Protein AF-A0A060CKM5-F1 (afdb_monomer)

pLDDT: mean 97.07, std 2.88, range [75.06, 98.69]

Sequence (96 aa):
MFFTRTRVTTFTFEQIRKARPSRLYLYQDGPREGRKDDIENIKRCRNQIESMIDWDCEVHRLYQDKNFGCDPSEYISQKWMFETESKGIIIEDDDV

Mean predicted aligned error: 2.18 Å

Solvent-accessible surface area (backbone atoms only — not comparable to full-atom values): 5583 Å² total; per-residue (Å²): 65,42,56,55,55,39,74,50,33,49,58,38,45,53,55,50,54,73,67,56,56,60,64,46,76,49,34,32,61,19,37,51,90,93,40,72,64,37,56,57,31,32,50,53,24,52,52,53,59,60,72,62,65,84,66,85,52,50,78,46,78,49,74,43,89,46,50,58,51,74,76,53,43,56,60,53,50,52,52,60,52,52,76,78,40,96,75,86,84,89,56,53,31,77,63,130

Foldseek 3Di:
DEFQPQVLLLVQLVVVLVVLDQEEEAEYFADEPPCPSRVVSRVNSVVSSVVSNPDNHHYHYDYYNYGPPPPPSVVVSVVVVVVPDPDDDDDYSNDD

Secondary structure (DSSP, 8-state):
-B-S-HHHHHHHHHHHHHH--SEEEEEEPPPPTT-HHHHHHHHHHHHHHHHT--SS-EEEEEE-SS---HHHHHHHHHHHHHTT-S------TT--

Radius of gyration: 12.96 Å; Cα contacts (8 Å, |Δi|>4): 118; chains: 1; bounding box: 32×22×36 Å

Nearest PDB structures (foldseek):
  3gep-assembly1_A-2  TM=4.434E-01  e=6.538E-01  Homo sapiens
  6ier-assembly1_A  TM=6.111E-01  e=6.029E+00  uncultured bacterium
  4rao-assembly1_A  TM=5.314E-01  e=5.291E+00  Homo sapiens
  1t34-assembly1_B  TM=3.629E-01  e=7.335E+00  Rattus norvegicus

Organism: NCBI:txid512312

Structure (mmCIF, N/CA/C/O backbone):
data_AF-A0A060CKM5-F1
#
_entry.id   AF-A0A060CKM5-F1
#
loop_
_atom_site.group_PDB
_atom_site.id
_atom_site.type_symbol
_atom_site.label_atom_id
_atom_site.label_alt_id
_atom_site.label_comp_id
_atom_site.label_asym_id
_atom_site.label_entity_id
_atom_site.label_seq_id
_atom_site.pdbx_PDB_ins_code
_atom_site.Cartn_x
_atom_site.Cartn_y
_atom_site.Cartn_z
_atom_site.occupancy
_atom_site.B_iso_or_equiv
_atom_site.auth_seq_id
_atom_site.auth_comp_id
_atom_site.auth_asym_id
_atom_site.auth_atom_id
_atom_site.pdbx_PDB_model_num
ATOM 1 N N . MET A 1 1 ? -2.073 -5.249 -0.052 1.00 93.31 1 MET A N 1
ATOM 2 C CA . MET A 1 1 ? -0.862 -5.232 -0.895 1.00 93.31 1 MET A CA 1
ATOM 3 C C . MET A 1 1 ? -1.287 -5.183 -2.347 1.00 93.31 1 MET A C 1
ATOM 5 O O . MET A 1 1 ? -2.265 -5.831 -2.674 1.00 93.31 1 MET A O 1
ATOM 9 N N . PHE A 1 2 ? -0.632 -4.395 -3.199 1.00 97.44 2 PHE A N 1
ATOM 10 C CA . PHE A 1 2 ? -0.965 -4.353 -4.627 1.00 97.44 2 PHE A CA 1
ATOM 11 C C . PHE A 1 2 ? 0.243 -3.991 -5.494 1.00 97.44 2 PHE A C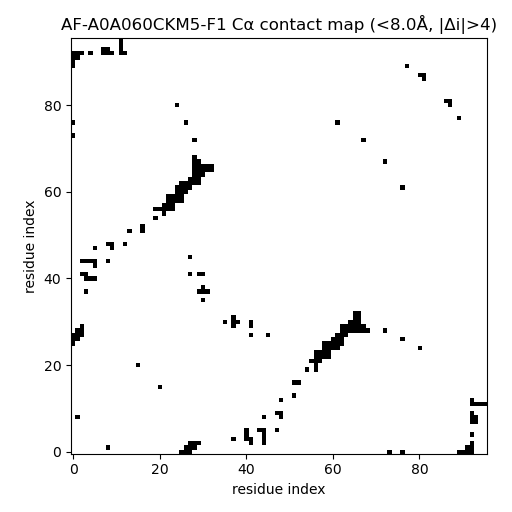 1
ATOM 13 O O . PHE A 1 2 ? 1.268 -3.538 -4.988 1.00 97.44 2 PHE A O 1
ATOM 20 N N . PHE A 1 3 ? 0.123 -4.171 -6.813 1.00 97.50 3 PHE A N 1
ATOM 21 C CA . PHE A 1 3 ? 1.175 -3.809 -7.767 1.00 97.50 3 PHE A CA 1
ATOM 22 C C . PHE A 1 3 ? 0.633 -3.006 -8.961 1.00 97.50 3 PHE A C 1
ATOM 24 O O . PHE A 1 3 ? 0.331 -1.822 -8.816 1.00 97.50 3 PHE A O 1
ATOM 31 N N . THR A 1 4 ? 0.501 -3.608 -10.148 1.00 97.50 4 THR A N 1
ATOM 32 C CA . THR A 1 4 ? 0.165 -2.905 -11.407 1.00 97.50 4 THR A CA 1
ATOM 33 C C . THR A 1 4 ? -1.231 -3.211 -11.955 1.00 97.50 4 THR A C 1
ATOM 35 O O . THR A 1 4 ? -1.656 -2.600 -12.942 1.00 97.50 4 THR A O 1
ATOM 38 N N . ARG A 1 5 ? -1.974 -4.143 -11.344 1.00 97.25 5 ARG A N 1
ATOM 39 C CA . ARG A 1 5 ? -3.226 -4.699 -11.884 1.00 97.25 5 ARG A CA 1
ATOM 40 C C . ARG A 1 5 ? -4.455 -3.847 -11.551 1.00 97.25 5 ARG A C 1
ATOM 42 O O . ARG A 1 5 ? -5.410 -4.361 -10.983 1.00 97.25 5 ARG A O 1
ATOM 49 N N . THR A 1 6 ? -4.487 -2.584 -11.996 1.00 98.12 6 THR A N 1
ATOM 50 C CA . THR A 1 6 ? -5.544 -1.600 -11.658 1.00 98.12 6 THR A CA 1
ATOM 51 C C . THR A 1 6 ? -6.954 -2.194 -11.599 1.00 98.12 6 THR A C 1
ATOM 53 O O . THR A 1 6 ? -7.622 -2.060 -10.587 1.00 98.12 6 THR A O 1
ATOM 56 N N . ARG A 1 7 ? -7.403 -2.893 -12.653 1.00 97.81 7 ARG A N 1
ATOM 57 C CA . ARG A 1 7 ? -8.765 -3.451 -12.709 1.00 97.81 7 ARG A CA 1
ATOM 58 C C . ARG A 1 7 ? -9.039 -4.482 -11.608 1.00 97.81 7 ARG A C 1
ATOM 60 O O . ARG A 1 7 ? -10.130 -4.481 -11.052 1.00 97.81 7 ARG A O 1
ATOM 67 N N . VAL A 1 8 ? -8.080 -5.370 -11.346 1.00 97.69 8 VAL A N 1
ATOM 68 C CA . VAL A 1 8 ? -8.217 -6.434 -10.340 1.00 97.69 8 VAL A CA 1
ATOM 69 C C . VAL A 1 8 ? -8.172 -5.812 -8.949 1.00 97.69 8 VAL A C 1
ATOM 71 O O . VAL A 1 8 ? -9.120 -5.974 -8.189 1.00 97.69 8 VAL A O 1
ATOM 74 N N . THR A 1 9 ? -7.180 -4.951 -8.697 1.00 98.00 9 THR A N 1
ATOM 75 C CA . THR A 1 9 ? -7.051 -4.223 -7.430 1.00 98.00 9 THR A CA 1
ATOM 76 C C . THR A 1 9 ? -8.304 -3.407 -7.109 1.00 98.00 9 THR A C 1
ATOM 78 O O . THR A 1 9 ? -8.751 -3.398 -5.969 1.00 98.00 9 THR A O 1
ATOM 81 N N . THR A 1 10 ? -8.919 -2.749 -8.101 1.00 98.25 10 THR A N 1
ATOM 82 C CA . THR A 1 10 ? -10.180 -2.015 -7.911 1.00 98.25 10 THR A CA 1
ATOM 83 C C . THR A 1 10 ? -11.308 -2.927 -7.438 1.00 98.25 10 THR A C 1
ATOM 85 O O . THR A 1 10 ? -12.055 -2.536 -6.549 1.00 98.25 10 THR A O 1
ATOM 88 N N . PHE A 1 11 ? -11.433 -4.137 -7.986 1.00 97.75 11 PHE A N 1
ATOM 89 C CA . PHE A 1 11 ? -12.504 -5.058 -7.605 1.00 97.75 11 PHE A CA 1
ATOM 90 C C . PHE A 1 11 ? -12.400 -5.494 -6.138 1.00 97.75 11 PHE A C 1
ATOM 92 O O . PHE A 1 11 ? -13.393 -5.435 -5.407 1.00 97.75 11 PHE A O 1
ATOM 99 N N . THR A 1 12 ? -11.199 -5.865 -5.692 1.00 97.81 12 THR A N 1
ATOM 100 C CA . THR A 1 12 ? -10.949 -6.212 -4.287 1.00 97.81 12 THR A CA 1
ATOM 101 C C . THR A 1 12 ? -11.112 -4.987 -3.384 1.00 97.81 12 THR A C 1
ATOM 103 O O . THR A 1 12 ? -11.770 -5.055 -2.343 1.00 97.81 12 THR A O 1
ATOM 106 N N . PHE A 1 13 ? -10.621 -3.819 -3.813 1.00 98.25 13 PHE A N 1
ATOM 107 C CA . PHE A 1 13 ? -10.732 -2.587 -3.031 1.00 98.25 13 PHE A CA 1
ATOM 108 C C . PHE A 1 13 ? -12.173 -2.090 -2.871 1.00 98.25 13 PHE A C 1
ATOM 110 O O . PHE A 1 13 ? -12.489 -1.501 -1.842 1.00 98.25 13 PHE A O 1
ATOM 117 N N . GLU A 1 14 ? -13.083 -2.375 -3.810 1.00 98.19 14 GLU A N 1
ATOM 118 C CA . GLU A 1 14 ? -14.515 -2.100 -3.613 1.00 98.19 14 GLU A CA 1
ATOM 119 C C . GLU A 1 14 ? -15.085 -2.838 -2.390 1.00 98.19 14 GLU A C 1
ATOM 121 O O . GLU A 1 14 ? -15.945 -2.300 -1.692 1.00 98.19 14 GLU A O 1
ATOM 126 N N . GLN A 1 15 ? -14.607 -4.048 -2.070 1.00 97.81 15 GLN A N 1
ATOM 127 C CA . GLN A 1 15 ? -15.061 -4.746 -0.859 1.00 97.81 15 GLN A CA 1
ATOM 128 C C . GLN A 1 15 ? -14.489 -4.104 0.408 1.00 97.81 15 GLN A C 1
ATOM 130 O O . GLN A 1 15 ? -15.215 -3.916 1.384 1.00 97.81 15 GLN A O 1
ATOM 135 N N . ILE A 1 16 ? -13.222 -3.684 0.368 1.00 98.00 16 ILE A N 1
ATOM 136 C CA . ILE A 1 16 ? -12.584 -2.934 1.460 1.00 98.00 16 ILE A CA 1
ATOM 137 C C . ILE A 1 16 ? -13.335 -1.618 1.706 1.00 98.00 16 ILE A C 1
ATOM 139 O O . ILE A 1 16 ? -13.677 -1.295 2.844 1.00 98.00 16 ILE A O 1
ATOM 143 N N . ARG A 1 17 ? -13.675 -0.891 0.637 1.00 98.31 17 ARG A N 1
ATOM 144 C CA . ARG A 1 17 ? -14.446 0.355 0.693 1.00 98.31 17 ARG A CA 1
ATOM 145 C C . ARG A 1 17 ? -15.824 0.159 1.317 1.00 98.31 17 ARG A C 1
ATOM 147 O O . ARG A 1 17 ? -16.238 0.997 2.109 1.00 98.31 17 ARG A O 1
ATOM 154 N N . LYS A 1 18 ? -16.526 -0.945 1.034 1.00 98.25 18 LYS A N 1
ATOM 155 C CA . LYS A 1 18 ? -17.804 -1.265 1.706 1.00 98.25 18 LYS A CA 1
ATOM 156 C C . LYS A 1 18 ? -17.641 -1.460 3.214 1.00 98.25 18 LYS A C 1
ATOM 158 O O . LYS A 1 18 ? -18.531 -1.072 3.965 1.00 98.25 18 LYS A O 1
ATOM 163 N N . ALA A 1 19 ? -16.527 -2.052 3.647 1.00 98.12 19 ALA A N 1
ATOM 164 C CA . ALA A 1 19 ? -16.229 -2.269 5.061 1.00 98.12 19 ALA A CA 1
ATOM 165 C C . ALA A 1 19 ? -15.800 -0.986 5.796 1.00 98.12 19 ALA A C 1
ATOM 167 O O . ALA A 1 19 ? -15.928 -0.928 7.017 1.00 98.12 19 ALA A O 1
ATOM 168 N N . ARG A 1 20 ? -15.334 0.040 5.065 1.00 98.44 20 ARG A N 1
ATOM 169 C CA . ARG A 1 20 ? -14.958 1.370 5.585 1.00 98.44 20 ARG A CA 1
ATOM 170 C C . ARG A 1 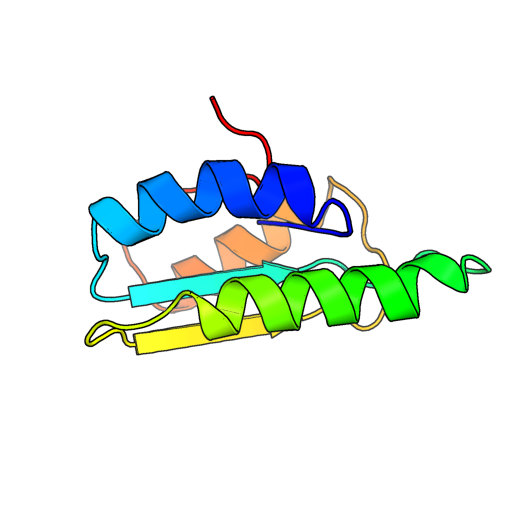20 ? -14.016 1.293 6.801 1.00 98.44 20 ARG A C 1
ATOM 172 O O . ARG A 1 20 ? -14.354 1.817 7.864 1.00 98.44 20 ARG A O 1
ATOM 179 N N . PRO A 1 21 ? -12.855 0.621 6.691 1.00 98.12 21 PRO A N 1
ATOM 180 C CA . PRO A 1 21 ? -11.915 0.532 7.805 1.00 98.12 21 PRO A CA 1
ATOM 181 C C . PRO A 1 21 ? -11.453 1.929 8.232 1.00 98.12 21 PRO A C 1
ATOM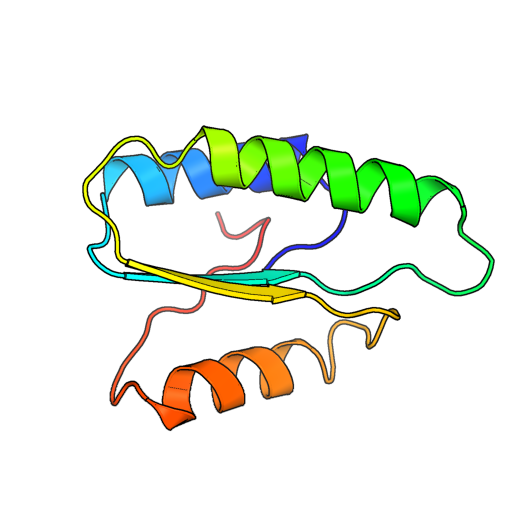 183 O O . PRO A 1 21 ? -11.199 2.782 7.388 1.00 98.12 21 PRO A O 1
ATOM 186 N N . SER A 1 22 ? -11.307 2.164 9.535 1.00 97.94 22 SER A N 1
ATOM 187 C CA . SER A 1 22 ? -10.827 3.453 10.056 1.00 97.94 22 SER A CA 1
ATOM 188 C C . SER A 1 22 ? -9.342 3.701 9.784 1.00 97.94 22 SER A C 1
ATOM 190 O O . SER A 1 22 ? -8.896 4.844 9.852 1.00 97.94 22 SER A O 1
ATOM 192 N N . ARG A 1 23 ? -8.576 2.643 9.483 1.00 98.44 23 ARG A N 1
ATOM 193 C CA . ARG A 1 23 ? -7.157 2.705 9.123 1.00 98.44 23 ARG A CA 1
ATOM 194 C C . ARG A 1 23 ? -6.863 1.842 7.909 1.00 98.44 23 ARG A C 1
ATOM 196 O O . ARG A 1 23 ? -7.303 0.695 7.839 1.00 98.44 23 ARG A O 1
ATOM 203 N N . L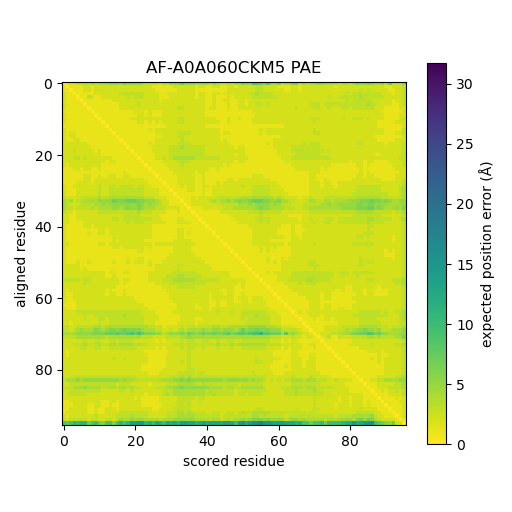EU A 1 24 ? -6.065 2.372 6.993 1.00 98.56 24 LEU A N 1
ATOM 204 C CA . LEU A 1 24 ? -5.555 1.659 5.830 1.00 98.56 24 LEU A CA 1
ATOM 205 C C . LEU A 1 24 ? -4.038 1.770 5.750 1.00 98.56 24 LEU A C 1
ATOM 207 O O . LEU A 1 24 ? -3.473 2.855 5.867 1.00 98.56 24 LEU A O 1
ATOM 211 N N . TYR A 1 25 ? -3.398 0.641 5.461 1.00 98.62 25 TYR A N 1
ATOM 212 C CA . TYR A 1 25 ? -1.969 0.546 5.182 1.00 98.62 25 TYR A CA 1
ATOM 213 C C . TYR A 1 25 ? -1.786 0.134 3.719 1.00 98.62 25 TYR A C 1
ATOM 215 O O . TYR A 1 25 ? -1.903 -1.035 3.349 1.00 98.62 25 TYR A O 1
ATOM 223 N N . LEU A 1 26 ? -1.546 1.121 2.857 1.00 98.62 26 LEU A N 1
ATOM 224 C CA . LEU A 1 26 ? -1.378 0.918 1.424 1.00 98.62 26 LEU A CA 1
ATOM 225 C C . LEU A 1 26 ? 0.087 0.612 1.114 1.00 98.62 26 LEU A C 1
ATOM 227 O O . LEU A 1 26 ? 0.927 1.511 1.073 1.00 98.62 26 LEU A O 1
ATOM 231 N N . TYR A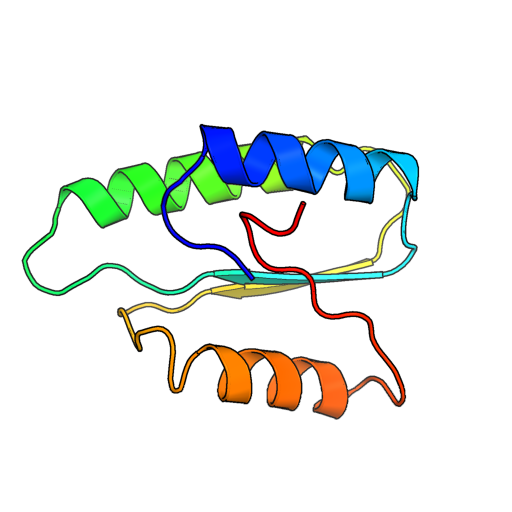 1 27 ? 0.379 -0.662 0.869 1.00 98.50 27 TYR A N 1
ATOM 232 C CA . TYR A 1 27 ? 1.665 -1.103 0.340 1.00 98.50 27 TYR A CA 1
ATOM 233 C C . TYR A 1 27 ? 1.569 -1.361 -1.163 1.00 98.50 27 TYR A C 1
ATOM 235 O O . TYR A 1 27 ? 0.731 -2.166 -1.592 1.00 98.50 27 TYR A O 1
ATOM 243 N N . GLN A 1 28 ? 2.461 -0.738 -1.936 1.00 98.38 28 GLN A N 1
ATOM 244 C CA . GLN A 1 28 ? 2.617 -1.015 -3.362 1.00 98.38 28 GLN A CA 1
ATOM 245 C C . GLN A 1 28 ? 4.085 -1.237 -3.718 1.00 98.38 28 GLN A C 1
ATOM 247 O O . GLN A 1 28 ? 4.931 -0.389 -3.420 1.00 98.38 28 GLN A O 1
ATOM 252 N N . ASP A 1 29 ? 4.365 -2.355 -4.386 1.00 97.94 29 ASP A N 1
ATOM 253 C CA . ASP A 1 29 ? 5.708 -2.655 -4.878 1.00 97.94 29 ASP A CA 1
ATOM 254 C C . ASP A 1 29 ? 6.106 -1.725 -6.046 1.00 97.94 29 ASP A C 1
ATOM 256 O O . ASP A 1 29 ? 5.259 -1.090 -6.687 1.00 97.94 29 ASP A O 1
ATOM 260 N N . GLY A 1 30 ? 7.408 -1.604 -6.294 1.00 97.75 30 GLY A N 1
ATOM 261 C CA . GLY A 1 30 ? 7.976 -0.659 -7.247 1.00 97.75 30 GLY A CA 1
ATOM 262 C C . GLY A 1 30 ? 8.157 -1.249 -8.647 1.00 97.75 30 GLY A C 1
ATOM 263 O O . GLY A 1 30 ? 7.951 -2.447 -8.862 1.00 97.75 30 GLY A O 1
ATOM 264 N N . PRO A 1 31 ? 8.549 -0.422 -9.630 1.00 98.00 31 PRO A N 1
ATOM 265 C CA . PRO A 1 31 ? 8.701 -0.851 -11.014 1.00 98.00 31 PRO A CA 1
ATOM 266 C C . PRO A 1 31 ? 9.808 -1.896 -11.164 1.00 98.00 31 PRO A C 1
ATOM 268 O O . PRO A 1 31 ? 10.867 -1.798 -10.535 1.00 98.00 31 PRO A O 1
ATOM 271 N N . ARG A 1 32 ? 9.581 -2.893 -12.024 1.00 97.75 32 ARG A N 1
ATOM 272 C CA . ARG A 1 32 ? 10.617 -3.865 -12.389 1.00 97.75 32 ARG A CA 1
ATOM 273 C C . ARG A 1 32 ? 11.646 -3.197 -13.290 1.00 97.75 32 ARG A C 1
ATOM 275 O O . ARG A 1 32 ? 11.312 -2.362 -14.135 1.00 97.75 32 ARG A O 1
ATOM 282 N N . GLU A 1 33 ? 12.904 -3.587 -13.133 1.00 96.19 33 GLU A N 1
ATOM 283 C CA . GLU A 1 33 ? 13.991 -3.047 -13.944 1.00 96.19 33 GLU A CA 1
ATOM 284 C C . GLU A 1 33 ? 13.710 -3.258 -15.443 1.00 96.19 33 GLU A C 1
ATOM 286 O O . GLU A 1 33 ? 13.294 -4.331 -15.883 1.00 96.19 33 GLU A O 1
ATOM 291 N N . GLY A 1 34 ? 13.860 -2.195 -16.236 1.00 95.06 34 GLY A N 1
ATOM 292 C CA . GLY A 1 34 ? 13.590 -2.217 -17.677 1.00 95.06 34 GLY A CA 1
ATOM 293 C C . GLY A 1 34 ? 12.107 -2.211 -18.088 1.00 95.06 34 GLY A C 1
ATOM 294 O O . GLY A 1 34 ? 11.820 -2.117 -19.283 1.00 95.06 34 GLY A O 1
ATOM 295 N N . ARG A 1 35 ? 11.148 -2.250 -17.150 1.00 96.50 35 ARG A N 1
ATOM 296 C CA . ARG A 1 35 ? 9.699 -2.243 -17.439 1.00 96.50 35 ARG A CA 1
ATOM 297 C C . ARG A 1 35 ? 9.099 -0.846 -17.309 1.00 96.50 35 ARG A C 1
ATOM 299 O O . ARG A 1 35 ? 8.578 -0.452 -16.272 1.00 96.50 35 ARG A O 1
ATOM 306 N N . LYS A 1 36 ? 9.156 -0.074 -18.398 1.00 94.50 36 LYS A N 1
ATOM 307 C CA . LYS A 1 36 ? 8.622 1.303 -18.434 1.00 94.50 36 LYS A CA 1
ATOM 308 C C . LYS A 1 36 ? 7.107 1.372 -18.212 1.00 94.50 36 LYS A C 1
ATOM 310 O O . LYS A 1 36 ? 6.617 2.367 -17.689 1.00 94.50 36 LYS A O 1
ATOM 315 N N . ASP A 1 37 ? 6.381 0.327 -18.605 1.00 97.31 37 ASP A N 1
ATOM 316 C CA . ASP A 1 37 ? 4.938 0.198 -18.403 1.00 97.31 37 ASP A CA 1
ATOM 317 C C . ASP A 1 37 ? 4.561 0.114 -16.919 1.00 97.31 37 ASP A C 1
ATOM 319 O O . ASP A 1 37 ? 3.500 0.611 -16.539 1.00 97.31 37 ASP A O 1
ATOM 323 N N . ASP A 1 38 ? 5.434 -0.437 -16.069 1.00 98.00 38 ASP A N 1
ATOM 324 C CA . ASP A 1 38 ? 5.186 -0.493 -14.627 1.00 98.00 38 ASP A CA 1
ATOM 325 C C . ASP A 1 38 ? 5.056 0.907 -14.029 1.00 98.00 38 ASP A C 1
ATOM 327 O O . ASP A 1 38 ? 4.165 1.121 -13.221 1.00 98.00 38 ASP A O 1
ATOM 331 N N . ILE A 1 39 ? 5.861 1.882 -14.459 1.00 96.75 39 ILE A N 1
ATOM 332 C CA . ILE A 1 39 ? 5.815 3.254 -13.923 1.00 96.75 39 ILE A CA 1
ATOM 333 C C . ILE A 1 39 ? 4.409 3.850 -14.085 1.00 96.75 39 ILE A C 1
ATOM 335 O O . ILE A 1 39 ? 3.823 4.364 -13.129 1.00 96.75 39 ILE A O 1
ATOM 339 N N . GLU A 1 40 ? 3.845 3.738 -15.289 1.00 97.62 40 GLU A N 1
ATOM 340 C CA . GLU A 1 40 ? 2.509 4.258 -15.583 1.00 97.62 40 GLU A CA 1
ATOM 341 C C . GLU A 1 40 ? 1.415 3.415 -14.914 1.00 97.62 40 GLU A C 1
ATOM 343 O O . GLU A 1 40 ? 0.481 3.953 -14.319 1.00 97.62 40 GLU A O 1
ATOM 348 N N . ASN A 1 41 ? 1.535 2.086 -14.946 1.00 98.31 41 ASN A N 1
ATOM 349 C CA . ASN A 1 41 ? 0.538 1.193 -14.359 1.00 98.31 41 ASN A CA 1
ATOM 350 C C . ASN A 1 41 ? 0.482 1.302 -12.824 1.00 98.31 41 ASN A C 1
ATOM 352 O O . ASN A 1 41 ? -0.614 1.298 -12.261 1.00 98.31 41 ASN A O 1
ATOM 356 N N . ILE A 1 42 ? 1.632 1.443 -12.155 1.00 98.50 42 ILE A N 1
ATOM 357 C CA . ILE A 1 42 ? 1.749 1.698 -10.711 1.00 98.50 42 ILE A CA 1
ATOM 358 C C . ILE A 1 42 ? 1.028 2.995 -10.378 1.00 98.50 42 ILE A C 1
ATOM 360 O O . ILE A 1 42 ? 0.145 2.991 -9.521 1.00 98.50 42 ILE A O 1
ATOM 364 N N . LYS A 1 43 ? 1.361 4.085 -11.084 1.00 98.19 43 LYS A N 1
ATOM 365 C CA . LYS A 1 43 ? 0.760 5.406 -10.868 1.00 98.19 43 LYS A CA 1
ATOM 366 C C . LYS A 1 43 ? -0.752 5.371 -11.066 1.00 98.19 43 LYS A C 1
ATOM 368 O O . LYS A 1 43 ? -1.489 5.864 -10.217 1.00 98.19 43 LYS A O 1
ATOM 373 N N . ARG A 1 44 ? -1.224 4.740 -12.144 1.00 98.50 44 ARG A N 1
ATOM 374 C CA . ARG A 1 44 ? -2.656 4.570 -12.413 1.00 98.50 44 ARG A CA 1
ATOM 375 C C . ARG A 1 44 ? -3.349 3.778 -11.307 1.00 98.50 44 ARG A C 1
ATOM 377 O O . ARG A 1 44 ? -4.404 4.194 -10.842 1.00 98.50 44 ARG A O 1
ATOM 384 N N . CYS A 1 45 ? -2.764 2.660 -10.877 1.00 98.38 45 CYS A N 1
ATOM 385 C CA . CYS A 1 45 ? -3.317 1.841 -9.801 1.00 98.38 45 CYS A CA 1
ATO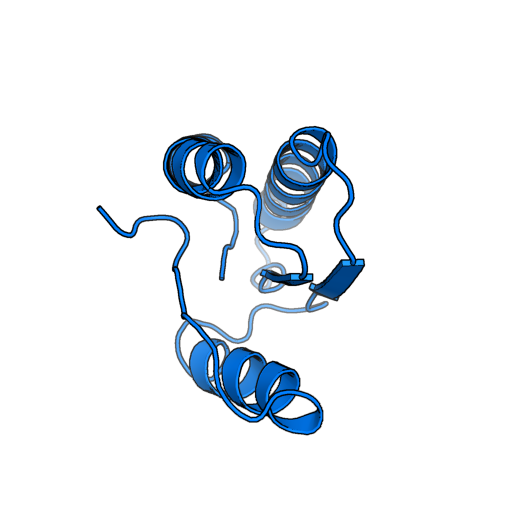M 386 C C . CYS A 1 45 ? -3.392 2.623 -8.483 1.00 98.38 45 CYS A C 1
ATOM 388 O O . CYS A 1 45 ? -4.438 2.651 -7.847 1.00 98.38 45 CYS A O 1
ATOM 390 N N . ARG A 1 46 ? -2.315 3.324 -8.123 1.00 97.94 46 ARG A N 1
ATOM 391 C CA . ARG A 1 46 ? -2.212 4.142 -6.911 1.00 97.94 46 ARG A CA 1
ATOM 392 C C . ARG A 1 46 ? -3.265 5.251 -6.892 1.00 97.94 46 ARG A C 1
ATOM 394 O O . ARG A 1 46 ? -4.039 5.342 -5.947 1.00 97.94 46 ARG A O 1
ATOM 401 N N . ASN A 1 47 ? -3.368 6.015 -7.980 1.00 98.56 47 ASN A N 1
ATOM 402 C CA . ASN A 1 47 ? -4.369 7.073 -8.122 1.00 98.56 47 ASN A CA 1
ATOM 403 C C . ASN A 1 47 ? -5.800 6.531 -8.026 1.00 98.56 47 ASN A C 1
ATOM 405 O O . ASN A 1 47 ? -6.632 7.133 -7.353 1.00 98.56 47 ASN A O 1
ATOM 409 N N . GLN A 1 48 ? -6.083 5.394 -8.674 1.00 98.69 48 GLN A N 1
ATOM 410 C CA . GLN A 1 48 ? -7.403 4.770 -8.621 1.00 98.69 48 GLN A CA 1
ATOM 411 C C . GLN A 1 48 ? -7.773 4.389 -7.184 1.00 98.69 48 GLN A C 1
ATOM 413 O O . GLN A 1 48 ? -8.835 4.784 -6.715 1.00 98.69 48 GLN A O 1
ATOM 418 N N . ILE A 1 49 ? -6.894 3.675 -6.477 1.00 98.50 49 ILE A N 1
ATOM 419 C CA . ILE A 1 49 ? -7.149 3.219 -5.105 1.00 98.50 49 ILE A CA 1
ATOM 420 C C . ILE A 1 49 ? -7.307 4.394 -4.145 1.00 98.50 49 ILE A C 1
ATOM 422 O O . ILE A 1 49 ? -8.272 4.431 -3.389 1.00 98.50 49 ILE A O 1
ATOM 426 N N . GLU A 1 50 ? -6.429 5.395 -4.218 1.00 98.44 50 GLU A N 1
ATOM 427 C CA . GLU A 1 50 ? -6.542 6.572 -3.354 1.00 98.44 50 GLU A CA 1
ATOM 428 C C . GLU A 1 50 ? -7.819 7.379 -3.628 1.00 98.44 50 GLU A C 1
ATOM 430 O O . GLU A 1 50 ? -8.448 7.852 -2.687 1.00 98.44 50 GLU A O 1
ATOM 435 N N . SER A 1 51 ? -8.262 7.476 -4.888 1.00 98.56 51 SER A N 1
ATOM 436 C CA . SER A 1 51 ? -9.507 8.181 -5.238 1.00 98.56 51 SER A CA 1
ATOM 437 C C . SER A 1 51 ? -10.782 7.499 -4.730 1.00 98.56 51 SER A C 1
ATOM 439 O O . SER A 1 51 ? -11.828 8.137 -4.645 1.00 98.56 51 SER A O 1
ATOM 441 N N . MET A 1 52 ? -10.710 6.205 -4.405 1.00 98.50 52 MET A N 1
ATOM 442 C CA . MET A 1 52 ? -11.837 5.432 -3.881 1.00 98.50 52 MET A CA 1
ATOM 443 C C . MET A 1 52 ? -12.003 5.584 -2.366 1.00 98.50 52 MET A C 1
ATOM 445 O O . MET A 1 52 ? -13.000 5.109 -1.827 1.00 98.50 52 MET A O 1
ATOM 449 N N . ILE A 1 53 ? -11.048 6.216 -1.676 1.00 98.62 53 ILE A N 1
ATOM 450 C CA . ILE A 1 53 ? -11.108 6.445 -0.230 1.00 98.62 53 ILE A CA 1
ATOM 451 C C . ILE A 1 53 ? -11.943 7.697 0.034 1.00 98.62 53 ILE A C 1
ATOM 453 O O . ILE A 1 53 ? -11.439 8.816 0.053 1.00 98.62 53 ILE A O 1
ATOM 457 N N . ASP A 1 54 ? -13.245 7.492 0.208 1.00 98.31 54 ASP A N 1
ATOM 458 C CA . ASP A 1 54 ? -14.258 8.540 0.355 1.00 98.31 54 ASP A CA 1
ATOM 459 C C . ASP A 1 54 ? -14.964 8.525 1.722 1.00 98.31 54 ASP A C 1
ATOM 461 O O . ASP A 1 54 ? -16.091 9.004 1.875 1.00 98.31 54 ASP A O 1
ATOM 465 N N . TRP A 1 55 ? -14.311 7.958 2.734 1.00 98.56 55 TRP A N 1
ATOM 466 C CA . TRP A 1 55 ? -14.784 7.921 4.116 1.00 98.56 55 TRP A CA 1
ATOM 467 C C . TRP A 1 55 ? -13.685 8.388 5.076 1.00 98.56 55 TRP A C 1
ATOM 469 O O . TRP A 1 55 ? -12.527 8.523 4.683 1.00 98.56 55 TRP A O 1
ATOM 479 N N . ASP A 1 56 ? -14.052 8.654 6.332 1.00 98.44 56 ASP A N 1
ATOM 480 C CA . ASP A 1 56 ? -13.089 9.030 7.369 1.00 98.44 56 ASP A CA 1
ATOM 481 C C . ASP A 1 56 ? -12.143 7.855 7.658 1.00 98.44 56 ASP A C 1
ATOM 483 O O . ASP A 1 56 ? -12.552 6.826 8.204 1.00 98.44 56 ASP A O 1
ATOM 487 N N . CYS A 1 57 ? -10.900 7.987 7.201 1.00 98.50 57 CYS A N 1
ATOM 488 C CA . CYS A 1 57 ? -9.897 6.935 7.215 1.00 98.50 57 CYS A CA 1
ATOM 489 C C . CYS A 1 57 ? -8.507 7.539 7.405 1.00 98.50 57 CYS A C 1
ATOM 491 O O . CYS A 1 57 ? -8.068 8.391 6.630 1.00 98.50 57 CYS A O 1
ATOM 493 N N . GLU A 1 58 ? -7.767 7.029 8.381 1.00 98.62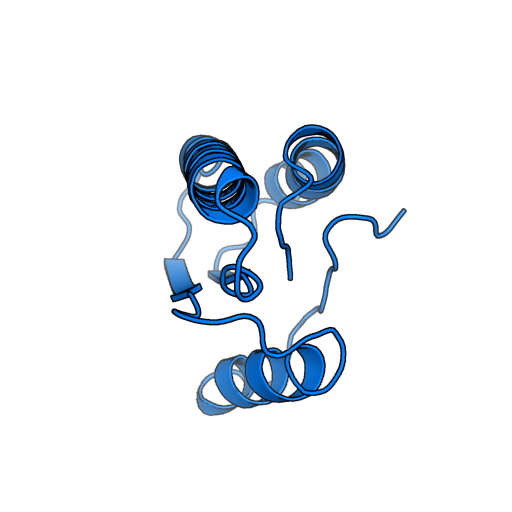 58 GLU A N 1
ATOM 494 C CA . GLU A 1 58 ? -6.333 7.264 8.497 1.00 98.62 58 GLU A CA 1
ATOM 495 C C . GLU A 1 58 ? -5.609 6.397 7.455 1.00 98.62 58 GLU A C 1
ATOM 497 O O . GLU A 1 58 ? -5.804 5.181 7.404 1.00 98.62 58 GLU A O 1
ATOM 502 N N . VAL A 1 59 ? -4.809 7.007 6.576 1.00 98.56 59 VAL A N 1
ATOM 503 C CA . VAL A 1 59 ? -4.169 6.294 5.457 1.00 98.56 59 VAL A CA 1
ATOM 504 C C . VAL A 1 59 ? -2.652 6.403 5.543 1.00 98.56 59 VAL A C 1
ATOM 506 O O . VAL A 1 59 ? -2.077 7.469 5.305 1.00 98.56 59 VAL A O 1
ATOM 509 N N . HIS A 1 60 ? -2.000 5.269 5.777 1.00 98.56 60 HIS A N 1
ATOM 510 C CA . HIS A 1 60 ? -0.552 5.109 5.725 1.00 98.56 60 HIS A CA 1
ATOM 511 C C . HIS A 1 60 ? -0.140 4.548 4.364 1.00 98.56 60 HIS A C 1
ATOM 513 O O . HIS A 1 60 ? -0.830 3.707 3.786 1.00 98.56 60 HIS A O 1
ATOM 519 N N . ARG A 1 61 ? 0.999 5.003 3.837 1.00 98.31 61 ARG A N 1
ATOM 520 C CA . ARG A 1 61 ? 1.485 4.623 2.504 1.00 98.31 61 ARG A CA 1
ATOM 521 C C . ARG A 1 61 ? 2.931 4.161 2.592 1.00 98.31 61 ARG A C 1
ATOM 523 O O . ARG A 1 61 ? 3.770 4.899 3.104 1.00 98.31 61 ARG A O 1
ATOM 530 N N . LEU A 1 62 ? 3.214 2.986 2.040 1.00 98.38 62 LEU A N 1
ATOM 531 C CA . LEU A 1 62 ? 4.567 2.493 1.820 1.00 98.38 62 LEU A CA 1
ATOM 532 C C . LEU A 1 62 ? 4.708 2.057 0.364 1.00 98.38 62 LEU A C 1
ATOM 534 O O . LEU A 1 62 ? 4.236 1.006 -0.065 1.00 98.38 62 LEU A O 1
ATOM 538 N N . TYR A 1 63 ? 5.351 2.920 -0.404 1.00 98.25 63 TYR A N 1
ATOM 539 C CA . TYR A 1 63 ? 5.444 2.835 -1.848 1.00 98.25 63 TYR A CA 1
ATOM 540 C C . TYR A 1 63 ? 6.898 2.649 -2.244 1.00 98.25 63 TYR A C 1
ATOM 542 O O . TYR A 1 63 ? 7.720 3.516 -1.970 1.00 98.25 63 TYR A O 1
ATOM 550 N N . GLN A 1 64 ? 7.208 1.514 -2.862 1.00 98.19 64 GLN A N 1
ATOM 551 C CA . GLN A 1 64 ? 8.586 1.164 -3.183 1.00 98.19 64 GLN A CA 1
ATOM 552 C C . GLN A 1 64 ? 9.053 1.831 -4.481 1.00 98.19 64 GLN A C 1
ATOM 554 O O . GLN A 1 64 ? 8.294 1.954 -5.445 1.00 98.19 64 GLN A O 1
ATOM 559 N N . ASP A 1 65 ? 10.331 2.207 -4.519 1.00 96.81 65 ASP A N 1
ATOM 560 C CA . ASP A 1 65 ? 10.974 2.807 -5.699 1.00 96.81 65 ASP A CA 1
ATOM 561 C C . ASP A 1 65 ? 11.477 1.764 -6.707 1.00 96.81 65 ASP A C 1
ATOM 563 O O . ASP A 1 65 ? 11.776 2.086 -7.857 1.00 96.81 65 ASP A O 1
ATOM 567 N N . LYS A 1 66 ? 11.563 0.500 -6.289 1.00 96.88 66 LYS A N 1
ATOM 568 C CA . LYS A 1 66 ? 11.961 -0.640 -7.119 1.00 96.88 66 LYS A CA 1
ATOM 569 C C . LYS A 1 66 ? 11.120 -1.860 -6.780 1.00 96.88 66 LYS A C 1
ATOM 571 O O . LYS A 1 66 ? 10.582 -1.938 -5.680 1.00 96.88 66 LYS A O 1
ATOM 576 N N . ASN A 1 67 ? 11.041 -2.799 -7.712 1.00 98.06 67 ASN A N 1
ATOM 577 C CA . ASN A 1 67 ? 10.388 -4.076 -7.473 1.00 98.06 67 ASN A CA 1
ATOM 578 C C . ASN A 1 67 ? 11.214 -4.932 -6.506 1.00 98.06 67 ASN A C 1
ATOM 580 O O . ASN A 1 67 ? 12.378 -5.228 -6.786 1.00 98.06 67 ASN A O 1
ATOM 584 N N . PHE A 1 68 ? 10.618 -5.315 -5.382 1.00 97.38 68 PHE A N 1
ATOM 585 C CA . PHE A 1 68 ? 11.178 -6.306 -4.466 1.00 97.38 68 PHE A CA 1
ATOM 586 C C . PHE A 1 68 ? 10.665 -7.716 -4.773 1.00 97.38 68 PHE A C 1
ATOM 588 O O . PHE A 1 68 ? 11.357 -8.678 -4.453 1.00 97.38 68 PHE A O 1
ATOM 595 N N . GLY A 1 69 ? 9.526 -7.838 -5.461 1.00 95.00 69 GLY A N 1
ATOM 596 C CA . GLY A 1 69 ? 8.889 -9.120 -5.744 1.00 95.00 69 GLY A CA 1
ATOM 597 C C . GLY A 1 69 ? 8.080 -9.632 -4.550 1.00 95.00 69 GLY A C 1
ATOM 598 O O . GLY A 1 69 ? 8.159 -9.078 -3.460 1.00 95.00 69 GLY A O 1
ATOM 599 N N . CYS A 1 70 ? 7.296 -10.697 -4.766 1.00 88.00 70 CYS A N 1
ATOM 600 C CA . CYS A 1 70 ? 6.359 -11.262 -3.774 1.00 88.00 70 CYS A CA 1
ATOM 601 C C . CYS A 1 70 ? 7.013 -11.436 -2.390 1.00 88.00 70 CYS A C 1
ATOM 603 O O . CYS A 1 70 ? 6.587 -10.842 -1.399 1.00 88.00 70 CYS A O 1
ATOM 605 N N . ASP A 1 71 ? 8.142 -12.144 -2.372 1.00 89.81 71 ASP A N 1
ATOM 606 C CA . ASP A 1 71 ? 9.088 -12.189 -1.263 1.00 89.81 71 ASP A CA 1
ATOM 607 C C . ASP A 1 71 ? 10.300 -11.318 -1.651 1.00 89.81 71 ASP A C 1
ATOM 609 O O . ASP A 1 71 ? 10.916 -11.600 -2.686 1.00 89.81 71 ASP A O 1
ATOM 613 N N . PRO A 1 72 ? 10.645 -10.247 -0.902 1.00 95.75 72 PRO A N 1
ATOM 614 C CA . PRO A 1 72 ? 10.220 -9.929 0.466 1.00 95.75 72 PRO A CA 1
ATOM 615 C C . PRO A 1 72 ? 9.104 -8.888 0.622 1.00 95.75 72 PRO A C 1
ATOM 617 O O . PRO A 1 72 ? 8.924 -8.392 1.738 1.00 95.75 72 PRO A O 1
ATOM 620 N N . SER A 1 73 ? 8.361 -8.506 -0.423 1.00 96.88 73 SER A N 1
ATOM 621 C CA . SER A 1 73 ? 7.320 -7.475 -0.284 1.00 96.88 73 SER A CA 1
ATOM 622 C C . SER A 1 73 ? 6.299 -7.790 0.806 1.00 96.88 73 SER A C 1
ATOM 624 O O . SER A 1 73 ? 6.015 -6.907 1.623 1.00 96.88 73 SER A O 1
ATOM 626 N N . GLU A 1 74 ? 5.798 -9.027 0.872 1.00 93.25 74 GLU A N 1
ATOM 627 C CA . GLU A 1 74 ? 4.875 -9.479 1.924 1.00 93.25 74 GLU A CA 1
ATOM 628 C C . GLU A 1 74 ? 5.434 -9.210 3.320 1.00 93.25 74 GLU A C 1
ATOM 630 O O . GLU A 1 74 ? 4.828 -8.462 4.094 1.00 93.25 74 GLU A O 1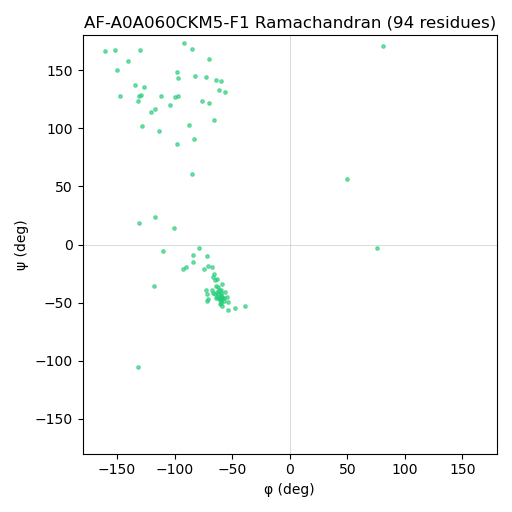
ATOM 635 N N . TYR A 1 75 ? 6.632 -9.726 3.601 1.00 96.38 75 TYR A N 1
ATOM 636 C CA . TYR A 1 75 ? 7.315 -9.534 4.876 1.00 96.38 75 TYR A CA 1
ATOM 637 C C . TYR A 1 75 ? 7.528 -8.051 5.202 1.00 96.38 75 TYR A C 1
ATOM 639 O O . TYR A 1 75 ? 7.240 -7.621 6.319 1.00 96.38 75 TYR A O 1
ATOM 647 N N . ILE A 1 76 ? 7.992 -7.252 4.233 1.00 98.06 76 ILE A N 1
ATOM 648 C CA . ILE A 1 76 ? 8.226 -5.814 4.419 1.00 98.06 76 ILE A CA 1
ATOM 649 C C . ILE A 1 76 ? 6.923 -5.112 4.808 1.00 98.06 76 ILE A C 1
ATOM 651 O O . ILE A 1 76 ? 6.909 -4.340 5.766 1.00 98.06 76 ILE A O 1
ATOM 655 N N . SER A 1 77 ? 5.835 -5.376 4.083 1.00 97.44 77 SER A N 1
ATOM 656 C CA . SER A 1 77 ? 4.550 -4.715 4.320 1.00 97.44 77 SER A CA 1
ATOM 657 C C . SER A 1 77 ? 3.962 -5.057 5.689 1.00 97.44 77 SER A C 1
ATOM 659 O O . SER A 1 77 ? 3.483 -4.169 6.392 1.00 97.44 77 SER A O 1
ATOM 661 N N . GLN A 1 78 ? 4.040 -6.331 6.085 1.00 97.25 78 GLN A N 1
ATOM 662 C CA . GLN A 1 78 ? 3.490 -6.810 7.344 1.00 97.25 78 GLN A CA 1
ATOM 663 C C . GLN A 1 78 ? 4.321 -6.280 8.504 1.00 97.25 78 GLN A C 1
ATOM 665 O O . GLN A 1 78 ? 3.762 -5.716 9.441 1.00 97.25 78 GLN A O 1
ATOM 670 N N . LYS A 1 79 ? 5.654 -6.384 8.415 1.00 97.88 79 LYS A N 1
ATOM 671 C CA . LYS A 1 79 ? 6.562 -5.819 9.414 1.00 97.88 79 LYS A CA 1
ATOM 672 C C . LYS A 1 79 ? 6.277 -4.335 9.627 1.00 97.88 79 LYS A C 1
ATOM 674 O O . LYS A 1 79 ? 6.105 -3.927 10.766 1.00 97.88 79 LYS A O 1
ATOM 679 N N . TRP A 1 80 ? 6.181 -3.562 8.546 1.00 98.19 80 TRP A N 1
ATOM 680 C CA . TRP A 1 80 ? 5.890 -2.131 8.605 1.00 98.19 80 TRP A CA 1
ATOM 681 C C . TRP A 1 80 ? 4.553 -1.819 9.295 1.00 98.19 80 TRP A C 1
ATOM 683 O O . TRP A 1 80 ? 4.505 -0.948 10.155 1.00 98.19 80 TRP A O 1
ATOM 693 N N . MET A 1 81 ? 3.477 -2.547 8.982 1.00 98.12 81 MET A N 1
ATOM 694 C CA . MET A 1 81 ? 2.186 -2.365 9.661 1.00 98.12 81 MET A CA 1
ATOM 695 C C . MET A 1 81 ? 2.272 -2.704 11.161 1.00 98.12 81 MET A C 1
ATOM 697 O O . MET A 1 81 ? 1.709 -2.001 11.997 1.00 98.12 81 MET A O 1
ATOM 701 N N . PHE A 1 82 ? 2.987 -3.773 11.518 1.00 97.88 82 PHE A N 1
ATOM 702 C CA . PHE A 1 82 ? 3.135 -4.218 12.907 1.00 97.88 82 PHE A CA 1
ATOM 703 C C . PHE A 1 82 ? 4.167 -3.418 13.721 1.00 97.88 82 PHE A C 1
ATOM 705 O O . PHE A 1 82 ? 4.300 -3.645 14.922 1.00 97.88 82 PHE A O 1
ATOM 712 N N . GLU A 1 83 ? 4.878 -2.458 13.120 1.00 97.50 83 GLU A N 1
ATOM 713 C CA . GLU A 1 83 ? 5.665 -1.476 13.881 1.00 97.50 83 GLU A CA 1
ATOM 714 C C . GLU A 1 83 ? 4.759 -0.554 14.715 1.00 97.50 83 GLU A C 1
ATOM 716 O O . GLU A 1 83 ? 5.193 -0.034 15.745 1.00 97.50 83 GLU A O 1
ATOM 721 N N . THR A 1 84 ? 3.500 -0.377 14.299 1.00 94.75 84 THR A N 1
ATOM 722 C CA . THR A 1 84 ? 2.509 0.478 14.968 1.00 94.75 84 THR A CA 1
ATOM 723 C C . THR A 1 84 ? 1.289 -0.289 15.470 1.00 94.75 84 THR A C 1
ATOM 725 O O . THR A 1 84 ? 0.759 0.043 16.532 1.00 94.75 84 THR A O 1
ATOM 728 N N . GLU A 1 85 ? 0.830 -1.310 14.744 1.00 97.50 85 GLU A N 1
ATOM 729 C CA . GLU A 1 85 ? -0.384 -2.055 15.083 1.00 97.50 85 GLU A CA 1
ATOM 730 C C . GLU A 1 85 ? -0.088 -3.354 15.841 1.00 97.50 85 GLU A C 1
ATOM 732 O O . GLU A 1 85 ? 0.910 -4.026 15.610 1.00 97.50 85 GLU A O 1
ATOM 737 N N . SER A 1 86 ? -0.998 -3.765 16.729 1.00 97.31 86 SER A N 1
ATOM 738 C CA . SER A 1 86 ? -0.893 -5.058 17.436 1.00 97.31 86 SER A CA 1
ATOM 739 C C . SER A 1 86 ? -1.583 -6.214 16.702 1.00 97.31 86 SER A C 1
ATOM 741 O O . SER A 1 86 ? -1.319 -7.382 16.989 1.00 97.31 86 SER A O 1
ATOM 743 N N . LYS A 1 87 ? -2.505 -5.895 15.784 1.00 97.12 87 LYS A N 1
ATOM 744 C CA . LYS A 1 87 ? -3.309 -6.826 14.980 1.00 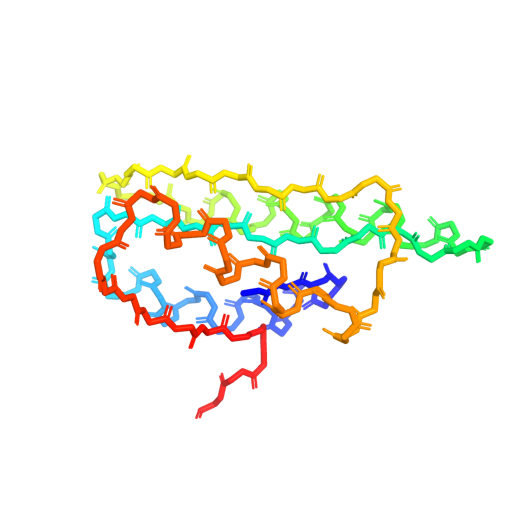97.12 87 LYS A CA 1
ATOM 745 C C . LYS A 1 87 ? -3.639 -6.164 13.644 1.00 97.12 87 LYS A C 1
ATOM 747 O O . LYS A 1 87 ? -3.811 -4.951 13.597 1.00 97.12 87 LYS A O 1
ATOM 752 N N . GLY A 1 88 ? -3.799 -6.956 12.590 1.00 96.12 88 GLY A N 1
ATOM 753 C CA . GLY A 1 88 ? -4.206 -6.459 11.278 1.00 96.12 88 GLY A CA 1
ATOM 754 C C . GLY A 1 88 ? -4.772 -7.563 10.393 1.00 96.12 88 GLY A C 1
ATOM 755 O O . GLY A 1 88 ? -4.648 -8.746 10.711 1.00 96.12 88 GLY A O 1
ATOM 756 N N . ILE A 1 89 ? -5.412 -7.156 9.299 1.00 96.94 89 ILE A N 1
ATOM 757 C CA . ILE A 1 89 ? -5.910 -8.041 8.242 1.00 96.94 89 ILE A CA 1
ATOM 758 C C . ILE A 1 89 ? -5.067 -7.759 7.004 1.00 96.94 89 ILE A C 1
ATOM 760 O O . ILE A 1 89 ? -4.928 -6.603 6.603 1.00 96.94 89 ILE A O 1
ATOM 764 N N . ILE A 1 90 ? -4.506 -8.809 6.414 1.00 96.06 90 ILE A N 1
ATOM 765 C CA . ILE A 1 90 ? -3.743 -8.712 5.173 1.00 96.06 90 ILE A CA 1
ATOM 766 C C . ILE A 1 90 ? -4.676 -9.075 4.026 1.00 96.06 90 ILE A C 1
ATOM 768 O O . ILE A 1 90 ? -5.353 -10.096 4.095 1.00 96.06 90 ILE A O 1
ATOM 772 N N . ILE A 1 91 ? -4.738 -8.194 3.027 1.00 96.81 91 ILE A N 1
ATOM 773 C CA . ILE A 1 91 ? -5.504 -8.392 1.795 1.00 96.81 91 ILE A CA 1
ATOM 774 C C . ILE A 1 91 ? -4.591 -8.055 0.613 1.00 96.81 91 ILE A C 1
ATOM 776 O O . ILE A 1 91 ? -4.040 -6.946 0.558 1.00 96.81 91 ILE A O 1
ATOM 780 N N . GLU A 1 92 ? -4.408 -8.992 -0.305 1.00 96.06 92 GLU A N 1
ATOM 781 C CA . GLU A 1 92 ? -3.726 -8.831 -1.592 1.00 96.06 92 GLU A CA 1
ATOM 782 C C . GLU A 1 92 ? -4.668 -8.283 -2.669 1.00 96.06 92 GLU A C 1
ATOM 784 O O . GLU A 1 92 ? -5.877 -8.168 -2.474 1.00 96.06 92 GLU A O 1
ATOM 789 N N . ASP A 1 93 ? -4.127 -7.857 -3.811 1.00 95.38 93 ASP A N 1
ATOM 790 C CA . ASP A 1 93 ? -4.926 -7.179 -4.830 1.00 95.38 93 ASP A CA 1
ATOM 791 C C . ASP A 1 93 ? -5.892 -8.091 -5.582 1.00 95.38 93 ASP A C 1
ATOM 793 O O . ASP A 1 93 ? -6.721 -7.577 -6.332 1.00 95.38 93 ASP A O 1
ATOM 797 N N . ASP A 1 94 ? -5.780 -9.403 -5.392 1.00 94.50 94 ASP A N 1
ATOM 798 C CA . ASP A 1 94 ? -6.586 -10.446 -6.016 1.00 94.50 94 ASP A CA 1
ATOM 799 C C . ASP A 1 94 ? -7.152 -11.484 -5.036 1.00 94.50 94 ASP A C 1
ATOM 801 O O . ASP A 1 94 ? -7.605 -12.538 -5.482 1.00 94.50 94 ASP A O 1
ATOM 805 N N . ASP A 1 95 ? -7.211 -11.172 -3.738 1.00 92.00 95 ASP A N 1
ATOM 806 C CA . ASP A 1 95 ? -7.981 -11.980 -2.786 1.00 92.00 95 ASP A CA 1
ATOM 807 C C . ASP A 1 95 ? -9.479 -11.979 -3.158 1.00 92.00 95 ASP A C 1
ATOM 809 O O . ASP A 1 95 ? -10.056 -10.917 -3.440 1.00 92.00 95 ASP A O 1
ATOM 813 N N . VAL A 1 96 ? -10.094 -13.174 -3.162 1.00 75.06 96 VAL A N 1
ATOM 814 C CA . VAL A 1 96 ? -11.487 -13.453 -3.583 1.00 75.06 96 VAL A CA 1
ATOM 815 C C . VAL A 1 96 ? -12.371 -14.000 -2.471 1.00 75.06 96 VAL A C 1
ATOM 817 O O . VAL A 1 96 ? -11.896 -14.842 -1.678 1.00 75.06 96 VAL A O 1
#

InterPro domains:
  IPR029044 Nucleotide-diphospho-sugar transferases [G3DSA:3.90.550.10] (1-96)